Protein AF-A0A8C6SRI9-F1 (afdb_monomer_lite)

Radius of gyration: 49.8 Å; chains: 1; bounding box: 85×55×132 Å

Foldseek 3Di:
DDPVVVVVVVVVVVVVVVVVVVVVVVVVVVVVVVVVVVVVVVVVVVVVVVVVVVVVVVVVCVVPPDQDPVNVVVVVVVVVVVVCVVCVPPDDDDDDDPCCCPPHVPVSVVVVCVVVVVPDCPPPVVVVVVVVVVVVVPD

pLDDT: mean 84.71, std 16.02, range [43.56, 98.19]

Structure (mmCIF, N/CA/C/O backbone):
data_AF-A0A8C6SRI9-F1
#
_entry.id   AF-A0A8C6SRI9-F1
#
loop_
_atom_site.group_PDB
_atom_site.id
_atom_site.type_symbol
_atom_site.label_atom_id
_atom_site.label_alt_id
_atom_site.label_comp_id
_atom_site.label_asym_id
_atom_site.label_entity_id
_atom_site.label_seq_id
_atom_site.pdbx_PDB_ins_code
_atom_site.Cartn_x
_atom_site.Cartn_y
_atom_site.Cartn_z
_atom_site.occupancy
_atom_site.B_iso_or_equiv
_atom_site.auth_seq_id
_atom_site.auth_comp_id
_atom_site.auth_asym_id
_atom_site.auth_atom_id
_atom_site.pdbx_PDB_model_num
ATOM 1 N N . MET A 1 1 ? -47.699 -6.746 73.232 1.00 55.50 1 MET A N 1
ATOM 2 C CA . MET A 1 1 ? -46.860 -6.852 72.017 1.00 55.50 1 MET A CA 1
ATOM 3 C C . MET A 1 1 ? -47.772 -7.423 70.966 1.00 55.50 1 MET A C 1
ATOM 5 O O . MET A 1 1 ? -48.197 -8.566 71.081 1.00 55.50 1 MET A O 1
ATOM 9 N N . ASP A 1 2 ? -48.198 -6.561 70.058 1.00 73.12 2 ASP A N 1
ATOM 10 C CA . ASP A 1 2 ? -49.515 -6.674 69.447 1.00 73.12 2 ASP A CA 1
ATOM 11 C C . ASP A 1 2 ? -49.384 -7.253 68.035 1.00 73.12 2 ASP A C 1
ATOM 13 O O . ASP A 1 2 ? -48.333 -7.156 67.398 1.00 73.12 2 ASP A O 1
ATOM 17 N N . ASN A 1 3 ? -50.453 -7.861 67.520 1.00 81.88 3 ASN A N 1
ATOM 18 C CA . ASN A 1 3 ? -50.501 -8.507 66.198 1.00 81.88 3 ASN A CA 1
ATOM 19 C C . ASN A 1 3 ? -49.955 -7.599 65.063 1.00 81.88 3 ASN A C 1
ATOM 21 O O . ASN A 1 3 ? -49.319 -8.055 64.116 1.00 81.88 3 ASN A O 1
ATOM 25 N N . ILE A 1 4 ? -50.109 -6.282 65.224 1.00 88.19 4 ILE A N 1
ATOM 26 C CA . ILE A 1 4 ? -49.625 -5.244 64.305 1.00 88.19 4 ILE A CA 1
ATOM 27 C C . ILE A 1 4 ? -48.090 -5.247 64.183 1.00 88.19 4 ILE A C 1
ATOM 29 O O . ILE A 1 4 ? -47.563 -5.188 63.075 1.00 88.19 4 ILE A O 1
ATOM 33 N N . THR A 1 5 ? -47.360 -5.365 65.297 1.00 90.00 5 THR A N 1
ATOM 34 C CA . THR A 1 5 ? -45.886 -5.423 65.294 1.00 90.00 5 THR A CA 1
ATOM 35 C C . THR A 1 5 ? -45.349 -6.671 64.587 1.00 90.00 5 THR A C 1
ATOM 37 O O . THR A 1 5 ? -44.374 -6.573 63.846 1.00 90.00 5 THR A O 1
ATOM 40 N N . ASN A 1 6 ? -46.019 -7.819 64.734 1.00 90.44 6 ASN A N 1
ATOM 41 C CA . ASN A 1 6 ? -45.641 -9.055 64.038 1.00 90.44 6 ASN A CA 1
ATOM 42 C C . ASN A 1 6 ? -45.900 -8.968 62.531 1.00 90.44 6 ASN A C 1
ATOM 44 O O . ASN A 1 6 ? -45.071 -9.412 61.739 1.00 90.44 6 ASN A O 1
ATOM 48 N N . LYS A 1 7 ? -47.016 -8.348 62.128 1.00 92.75 7 LYS A N 1
ATOM 49 C CA . LYS A 1 7 ? -47.320 -8.096 60.716 1.00 92.75 7 LYS A CA 1
ATOM 50 C C . LYS A 1 7 ? -46.264 -7.198 60.060 1.00 92.75 7 LYS A C 1
ATOM 52 O O . LYS A 1 7 ? -45.744 -7.550 59.009 1.00 92.75 7 LYS A O 1
ATOM 57 N N . ASN A 1 8 ? -45.885 -6.099 60.713 1.00 93.88 8 ASN A N 1
ATOM 58 C CA . ASN A 1 8 ? -44.857 -5.191 60.192 1.00 93.88 8 ASN A CA 1
ATOM 59 C C . ASN A 1 8 ? -43.486 -5.879 60.046 1.00 93.88 8 ASN A C 1
ATOM 61 O O . ASN A 1 8 ? -42.786 -5.654 59.061 1.00 93.88 8 ASN A O 1
ATOM 65 N N . LEU A 1 9 ? -43.115 -6.741 61.002 1.00 94.44 9 LEU A N 1
ATOM 66 C CA . LEU A 1 9 ? -41.897 -7.557 60.919 1.00 94.44 9 LEU A CA 1
ATOM 67 C C . LEU A 1 9 ? -41.935 -8.526 59.733 1.00 94.44 9 LEU A C 1
ATOM 69 O O . LEU A 1 9 ? -40.948 -8.650 59.013 1.00 94.44 9 LEU A O 1
ATOM 73 N N . PHE A 1 10 ? -43.071 -9.185 59.501 1.00 94.81 10 PHE A N 1
ATOM 74 C CA . PHE A 1 10 ? -43.238 -10.082 58.360 1.00 94.81 10 PHE A CA 1
ATOM 75 C C . PHE A 1 10 ? -43.129 -9.341 57.019 1.00 94.81 10 PHE A C 1
ATOM 77 O O . PHE A 1 10 ? -42.414 -9.793 56.126 1.00 94.81 10 PHE A O 1
ATOM 84 N N . ASP A 1 11 ? -43.765 -8.173 56.900 1.00 95.50 11 ASP A N 1
ATOM 85 C CA . ASP A 1 11 ? -43.707 -7.347 55.690 1.00 95.50 11 ASP A CA 1
ATOM 86 C C . ASP A 1 11 ? -42.274 -6.862 55.401 1.00 95.50 11 ASP A C 1
ATOM 88 O O . ASP A 1 11 ? -41.841 -6.835 54.247 1.00 95.50 11 ASP A O 1
ATOM 92 N N . MET A 1 12 ? -41.502 -6.524 56.443 1.00 95.00 12 MET A N 1
ATOM 93 C CA . MET A 1 12 ? -40.077 -6.202 56.304 1.00 95.00 12 MET A CA 1
ATOM 94 C C . MET A 1 12 ? -39.252 -7.401 55.833 1.00 95.00 12 MET A C 1
ATOM 96 O O . MET A 1 12 ? -38.429 -7.246 54.934 1.00 95.00 12 MET A O 1
ATOM 100 N N . LEU A 1 13 ? -39.475 -8.591 56.399 1.00 95.69 13 LEU A N 1
ATOM 101 C CA . LEU A 1 13 ? -38.765 -9.808 55.992 1.00 95.69 13 LEU A CA 1
ATOM 102 C C . LEU A 1 13 ? -39.066 -10.185 54.536 1.00 95.69 13 LEU A C 1
ATOM 104 O O . LEU A 1 13 ? -38.158 -10.579 53.807 1.00 95.69 13 LEU A O 1
ATOM 108 N N . GLN A 1 14 ? -40.314 -10.015 54.095 1.00 95.81 14 GLN A N 1
ATOM 109 C CA . GLN A 1 14 ? -40.697 -10.207 52.695 1.00 95.81 14 GLN A CA 1
ATOM 110 C C . GLN A 1 14 ? -39.969 -9.231 51.768 1.00 95.81 14 GLN A C 1
ATOM 112 O O . GLN A 1 14 ? -39.359 -9.663 50.793 1.00 95.81 14 GLN A O 1
ATOM 117 N N . LYS A 1 15 ? -39.952 -7.932 52.100 1.00 96.25 15 LYS A N 1
ATOM 118 C CA . LYS A 1 15 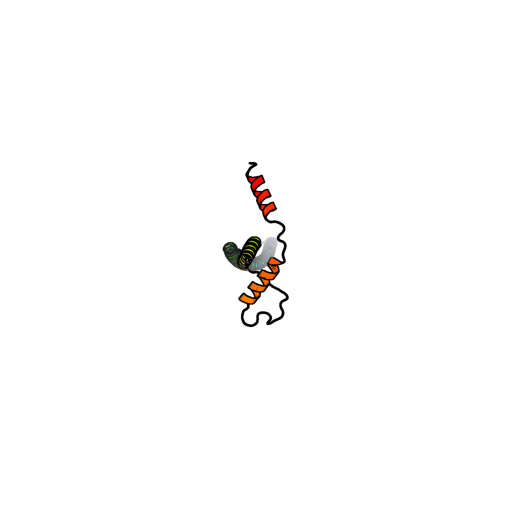? -39.198 -6.934 51.322 1.00 96.25 15 LYS A CA 1
ATOM 119 C C . LYS A 1 15 ? -37.707 -7.255 51.264 1.00 96.25 15 LYS A C 1
ATOM 121 O O . LYS A 1 15 ? -37.143 -7.265 50.179 1.00 96.25 15 LYS A O 1
ATOM 126 N N . MET A 1 16 ? -37.097 -7.618 52.394 1.00 96.38 16 MET A N 1
ATOM 127 C CA . MET A 1 16 ? -35.689 -8.028 52.433 1.00 96.38 16 MET A CA 1
ATOM 128 C C . MET A 1 16 ? -35.411 -9.247 51.550 1.00 96.38 16 MET A C 1
ATOM 130 O O . MET A 1 16 ? -34.355 -9.316 50.929 1.00 96.38 16 MET A O 1
ATOM 134 N N . SER A 1 17 ? -36.338 -10.207 51.480 1.00 96.38 17 SER A N 1
ATOM 135 C CA . SER A 1 17 ? -36.200 -11.357 50.584 1.00 96.38 17 SER A CA 1
ATOM 136 C C . SER A 1 17 ? -36.189 -10.932 49.115 1.00 96.38 17 SER A C 1
ATOM 138 O O . SER A 1 17 ? -35.371 -11.438 48.352 1.00 96.38 17 SER A O 1
ATOM 140 N N . VAL A 1 18 ? -37.066 -10.001 48.730 1.00 96.12 18 VAL A N 1
ATOM 141 C CA . VAL A 1 18 ? -37.132 -9.464 47.361 1.00 96.12 18 VAL A CA 1
ATOM 142 C C . VAL A 1 18 ? -35.865 -8.673 47.028 1.00 96.12 18 VAL A C 1
ATOM 144 O O . VAL A 1 18 ? -35.218 -8.969 46.027 1.00 96.12 18 VAL A O 1
ATOM 147 N N . ASP A 1 19 ? -35.441 -7.762 47.908 1.00 96.38 19 ASP A N 1
ATOM 148 C CA . ASP A 1 19 ? -34.217 -6.969 47.727 1.00 96.38 19 ASP A CA 1
ATOM 149 C C . ASP A 1 19 ? -32.970 -7.869 47.600 1.00 96.38 19 ASP A C 1
ATOM 151 O O . ASP A 1 19 ? -32.047 -7.583 46.834 1.00 96.38 19 ASP A O 1
ATOM 155 N N . MET A 1 20 ? -32.937 -8.995 48.325 1.00 96.81 20 MET A N 1
ATOM 156 C CA . MET A 1 20 ? -31.868 -9.994 48.225 1.00 96.81 20 MET A CA 1
ATOM 157 C C . MET A 1 20 ? -31.855 -10.689 46.854 1.00 96.81 20 MET A C 1
ATOM 159 O O . MET A 1 20 ? -30.782 -11.004 46.334 1.00 96.81 20 MET A O 1
ATOM 163 N N . GLU A 1 21 ? -33.022 -10.941 46.259 1.00 96.19 21 GLU A N 1
ATOM 164 C CA . GLU A 1 21 ? -33.148 -11.482 44.901 1.00 96.19 21 GLU A CA 1
ATOM 165 C C . GLU A 1 21 ? -32.665 -10.458 43.859 1.00 96.19 21 GLU A C 1
ATOM 167 O O . GLU A 1 21 ? -31.863 -10.792 42.980 1.00 96.19 21 GLU A O 1
ATOM 172 N N . ASP A 1 22 ? -33.062 -9.193 44.009 1.00 96.62 22 ASP A N 1
ATOM 173 C CA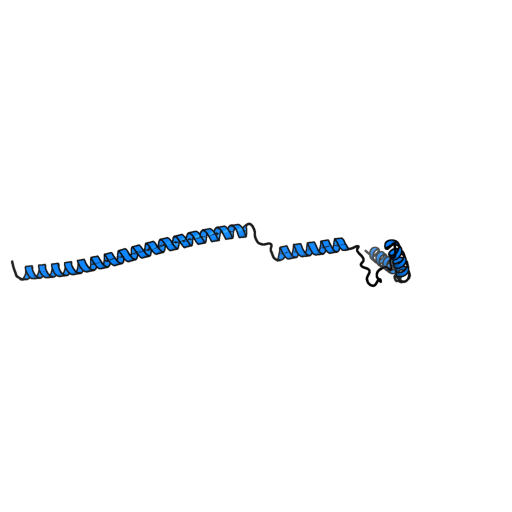 . ASP A 1 22 ? -32.647 -8.091 43.137 1.00 96.62 22 ASP A CA 1
ATOM 174 C C . ASP A 1 22 ? -31.131 -7.859 43.207 1.00 96.62 22 ASP A C 1
ATOM 176 O O . ASP A 1 22 ? -30.462 -7.752 42.179 1.00 96.62 22 ASP A O 1
ATOM 180 N N . LEU A 1 23 ? -30.532 -7.912 44.399 1.00 96.81 23 LEU A N 1
ATOM 181 C CA . LEU A 1 23 ? -29.076 -7.837 44.557 1.00 96.81 23 LEU A CA 1
ATOM 182 C C . LEU A 1 23 ? -28.342 -8.973 43.832 1.00 96.81 23 LEU A C 1
ATOM 184 O O . LEU A 1 23 ? -27.282 -8.743 43.238 1.00 96.81 23 LEU A O 1
ATOM 188 N N . LYS A 1 24 ? -28.887 -10.199 43.829 1.00 96.56 24 LYS A N 1
ATOM 189 C CA . LYS A 1 24 ? -28.299 -11.312 43.061 1.00 96.56 24 LYS A CA 1
ATOM 190 C C . LYS A 1 24 ? -28.371 -11.051 41.560 1.00 96.56 24 LYS A C 1
ATOM 192 O O . LYS A 1 24 ? -27.400 -11.336 40.852 1.00 96.56 24 LYS A O 1
ATOM 197 N N . THR A 1 25 ? -29.498 -10.538 41.063 1.00 97.12 25 THR A N 1
ATOM 198 C CA . THR A 1 25 ? -29.645 -10.243 39.630 1.00 97.12 25 THR A CA 1
ATOM 199 C C . THR A 1 25 ? -28.705 -9.121 39.205 1.00 97.12 25 THR A C 1
ATOM 201 O O . THR A 1 25 ? -27.977 -9.299 38.227 1.00 97.12 25 THR A O 1
ATOM 204 N N . ILE A 1 26 ? -28.602 -8.045 39.991 1.00 97.31 26 ILE A N 1
ATOM 205 C CA . ILE A 1 26 ? -27.640 -6.958 39.772 1.00 97.31 26 ILE A CA 1
ATOM 206 C C . ILE A 1 26 ? -26.217 -7.513 39.713 1.00 97.31 26 ILE A C 1
ATOM 208 O O . ILE A 1 26 ? -25.509 -7.265 38.737 1.00 97.31 26 ILE A O 1
ATOM 212 N N . LYS A 1 27 ? -25.814 -8.341 40.685 1.00 97.31 27 LYS A N 1
ATOM 213 C CA . LYS A 1 27 ? -24.483 -8.962 40.695 1.00 97.31 27 LYS A CA 1
ATOM 214 C C . LYS A 1 27 ? -24.211 -9.757 39.416 1.00 97.31 27 LYS A C 1
ATOM 216 O O . LYS A 1 27 ? -23.145 -9.612 38.829 1.00 97.31 27 LYS A O 1
ATOM 221 N N . LYS A 1 28 ? -25.184 -10.542 38.943 1.00 97.12 28 LYS A N 1
ATOM 222 C CA . LYS A 1 28 ? -25.070 -11.301 37.687 1.00 97.12 28 LYS A CA 1
ATOM 223 C C . LYS A 1 28 ? -24.960 -10.392 36.458 1.00 97.12 28 LYS A C 1
ATOM 225 O O . LYS A 1 28 ? -24.216 -10.692 35.525 1.00 97.12 28 LYS A O 1
ATOM 230 N N . THR A 1 29 ? -25.709 -9.290 36.424 1.00 97.31 29 THR A N 1
ATOM 231 C CA . THR A 1 29 ? -25.595 -8.321 35.324 1.00 97.31 29 THR A CA 1
ATOM 232 C C . THR A 1 29 ? -24.244 -7.617 35.340 1.00 97.31 29 THR A C 1
ATOM 234 O O . THR A 1 29 ? -23.649 -7.444 34.282 1.00 97.31 29 THR A O 1
ATOM 237 N N . MET A 1 30 ? -23.720 -7.296 36.525 1.00 97.69 30 MET A N 1
ATOM 238 C CA . MET A 1 30 ? -22.420 -6.657 36.693 1.00 97.69 30 MET A CA 1
ATOM 239 C C . MET A 1 30 ? -21.285 -7.560 36.210 1.00 97.69 30 MET A C 1
ATOM 241 O O . MET A 1 30 ? -20.482 -7.115 35.397 1.00 97.69 30 MET A O 1
ATOM 245 N N . THR A 1 31 ? -21.287 -8.846 36.577 1.00 97.44 31 THR A N 1
ATOM 246 C CA . THR A 1 31 ? -20.294 -9.804 36.060 1.00 97.44 31 THR A CA 1
ATOM 247 C C . THR A 1 31 ? -20.373 -9.940 34.538 1.00 97.44 31 THR A C 1
ATOM 249 O O . THR A 1 31 ? -19.351 -9.968 33.863 1.00 97.44 31 THR A O 1
ATOM 252 N N . SER A 1 32 ? -21.581 -9.943 33.960 1.00 97.69 32 SER A N 1
ATOM 253 C CA . SER A 1 32 ? -21.739 -9.980 32.497 1.00 97.69 32 SER A CA 1
ATOM 254 C C . SER A 1 32 ? -21.214 -8.711 31.811 1.00 97.69 32 SER A C 1
ATOM 256 O O . SER A 1 32 ? -20.703 -8.774 30.691 1.00 97.69 32 SER A O 1
ATOM 258 N N . VAL A 1 33 ? -21.341 -7.547 32.452 1.00 97.94 33 VAL A N 1
ATOM 259 C CA . VAL A 1 33 ? -20.779 -6.286 31.948 1.00 97.94 33 VAL A CA 1
ATOM 260 C C . VAL A 1 33 ? -19.253 -6.302 32.029 1.00 97.94 33 VAL A C 1
ATOM 262 O O . VAL A 1 33 ? -18.608 -5.907 31.062 1.00 97.94 33 VAL A O 1
ATOM 265 N N . GLU A 1 34 ? -18.678 -6.802 33.122 1.00 97.75 34 GLU A N 1
ATOM 266 C CA . GLU A 1 34 ? -17.226 -6.961 33.286 1.00 97.75 34 GLU A CA 1
ATOM 267 C C . GLU A 1 34 ? -16.629 -7.879 32.209 1.00 97.75 34 GLU A C 1
ATOM 269 O O . GLU A 1 34 ? -15.636 -7.522 31.574 1.00 97.75 34 GLU A O 1
ATOM 274 N N . GLU A 1 35 ? -17.277 -9.010 31.920 1.00 97.69 35 GLU A N 1
ATOM 275 C CA . GLU A 1 35 ? -16.877 -9.921 30.839 1.00 97.69 35 GLU A CA 1
ATOM 276 C C . GLU A 1 35 ? -16.904 -9.232 29.467 1.00 97.69 35 GLU A C 1
ATOM 278 O O . GLU A 1 35 ? -15.956 -9.335 28.684 1.00 97.69 35 GLU A O 1
ATOM 283 N N . LYS A 1 36 ? -17.974 -8.482 29.172 1.00 97.69 36 LYS A N 1
ATOM 284 C CA . LYS A 1 36 ? -18.089 -7.727 27.914 1.00 97.69 36 LYS A CA 1
ATOM 285 C C . LYS A 1 36 ? -17.034 -6.630 27.807 1.00 97.69 36 LYS A C 1
ATOM 287 O O . LYS A 1 36 ? -16.483 -6.440 26.726 1.00 97.69 36 LYS A O 1
ATOM 292 N N . LEU A 1 37 ? -16.748 -5.923 28.900 1.00 98.06 37 LEU A N 1
ATOM 293 C CA . LEU A 1 37 ? -15.698 -4.906 28.952 1.00 98.06 37 LEU A CA 1
ATOM 294 C C . LEU A 1 37 ? -14.322 -5.523 28.709 1.00 98.06 37 LEU A C 1
ATOM 296 O O . LEU A 1 37 ? -13.578 -5.007 27.882 1.00 98.06 37 LEU A O 1
ATOM 300 N N . SER A 1 38 ? -14.014 -6.657 29.341 1.00 97.62 38 SER A N 1
ATOM 301 C CA . SER A 1 38 ? -12.772 -7.393 29.083 1.00 97.62 38 SER A CA 1
ATOM 302 C C . SER A 1 38 ? -12.653 -7.805 27.610 1.00 97.62 38 SER A C 1
ATOM 304 O O . SER A 1 38 ? -11.614 -7.589 26.986 1.00 97.62 38 SER A O 1
ATOM 306 N N . GLY A 1 39 ? -13.742 -8.297 27.011 1.00 98.12 39 GLY A N 1
ATOM 307 C CA . GLY A 1 39 ? -13.777 -8.614 25.583 1.00 98.12 39 GLY A CA 1
ATOM 308 C C . GLY A 1 39 ? -13.556 -7.395 24.679 1.00 98.12 39 GLY A C 1
ATOM 309 O O . GLY A 1 39 ? -12.892 -7.505 23.649 1.00 98.12 39 GLY A O 1
ATOM 310 N N . LEU A 1 40 ? -14.084 -6.224 25.050 1.00 98.12 40 LEU A N 1
ATOM 311 C CA . LEU A 1 40 ? -13.850 -4.978 24.315 1.00 98.12 40 LEU A CA 1
ATOM 312 C C . LEU A 1 40 ? -12.402 -4.504 24.430 1.00 98.12 40 LEU A C 1
ATOM 314 O O . LEU A 1 40 ? -11.840 -4.102 23.417 1.00 98.12 40 LEU A O 1
ATOM 318 N N . VAL A 1 41 ? -11.797 -4.589 25.618 1.00 98.06 41 VAL A N 1
ATOM 319 C CA . VAL A 1 41 ? -10.384 -4.240 25.828 1.00 98.06 41 VAL A CA 1
ATOM 320 C C . VAL A 1 41 ? -9.492 -5.078 24.916 1.00 98.06 41 VAL A C 1
ATOM 322 O O . VAL A 1 41 ? -8.718 -4.508 24.157 1.00 98.06 41 VAL A O 1
ATOM 325 N N . ASN A 1 42 ? -9.680 -6.401 24.885 1.00 98.00 42 ASN A N 1
ATOM 326 C CA . ASN A 1 42 ? -8.888 -7.281 24.018 1.00 98.00 42 ASN A CA 1
ATOM 327 C C . ASN A 1 42 ? -9.024 -6.906 22.534 1.00 98.00 42 ASN A C 1
ATOM 329 O O . ASN A 1 42 ? -8.032 -6.799 21.819 1.00 98.00 42 ASN A O 1
ATOM 333 N N . ARG A 1 43 ? -10.255 -6.646 22.074 1.00 97.81 43 ARG A N 1
ATOM 334 C CA . ARG A 1 43 ? -10.507 -6.232 20.686 1.00 97.81 43 ARG A CA 1
ATOM 335 C C . ARG A 1 43 ? -9.879 -4.883 20.349 1.00 97.81 43 ARG A C 1
ATOM 337 O O . ARG A 1 43 ? -9.466 -4.688 19.211 1.00 97.81 43 ARG A O 1
ATOM 344 N N . ILE A 1 44 ? -9.851 -3.947 21.296 1.00 98.19 44 ILE A N 1
ATOM 345 C CA . ILE A 1 44 ? -9.191 -2.650 21.113 1.00 98.19 44 ILE A CA 1
ATOM 346 C C . ILE A 1 44 ? -7.684 -2.861 20.977 1.00 98.19 44 ILE A C 1
ATOM 348 O O . ILE A 1 44 ? -7.113 -2.363 20.014 1.00 98.19 44 ILE A O 1
ATOM 352 N N . THR A 1 45 ? -7.073 -3.671 21.842 1.00 97.88 45 THR A N 1
ATOM 353 C CA . THR A 1 45 ? -5.641 -3.991 21.762 1.00 97.88 45 THR A CA 1
ATOM 354 C C . THR A 1 45 ? -5.268 -4.627 20.420 1.00 97.88 45 THR A C 1
ATOM 356 O O . THR A 1 45 ? -4.322 -4.188 19.774 1.00 97.88 45 THR A O 1
ATOM 359 N N . GLU A 1 46 ? -6.055 -5.586 19.922 1.00 98.06 46 GLU A N 1
ATOM 360 C CA . GLU A 1 46 ? -5.833 -6.179 18.591 1.00 98.06 46 GLU A CA 1
ATOM 361 C C . GLU A 1 46 ? -5.927 -5.144 17.456 1.00 98.06 46 GLU A C 1
ATOM 363 O O . GLU A 1 46 ? -5.198 -5.212 16.462 1.00 98.06 46 GLU A O 1
ATOM 368 N N . VAL A 1 47 ? -6.858 -4.190 17.563 1.00 98.00 47 VAL A N 1
ATOM 369 C CA . VAL A 1 47 ? -6.996 -3.110 16.579 1.00 98.00 47 VAL A CA 1
ATOM 370 C C . VAL A 1 47 ? -5.804 -2.163 16.652 1.00 98.00 47 VAL A C 1
ATOM 372 O O . VAL A 1 47 ? -5.282 -1.801 15.602 1.00 98.00 47 VAL A O 1
ATOM 375 N N . GLU A 1 48 ? -5.351 -1.794 17.847 1.00 98.00 48 GLU A N 1
ATOM 376 C CA . GLU A 1 48 ? -4.176 -0.941 18.053 1.00 98.00 48 GLU A CA 1
ATOM 377 C C . GLU A 1 48 ? -2.912 -1.573 17.460 1.00 98.00 48 GLU A C 1
ATOM 379 O O . GLU A 1 48 ? -2.196 -0.914 16.706 1.00 98.00 48 GLU A O 1
ATOM 384 N N . GLU A 1 49 ? -2.683 -2.868 17.691 1.00 97.88 49 GLU A N 1
ATOM 385 C CA . GLU A 1 49 ? -1.561 -3.605 17.094 1.00 97.88 49 GLU A CA 1
ATOM 386 C C . GLU A 1 49 ? -1.632 -3.620 15.562 1.00 97.88 49 GLU A C 1
ATOM 388 O O . GLU A 1 49 ? -0.639 -3.371 14.871 1.00 97.88 49 GLU A O 1
ATOM 393 N N . ARG A 1 50 ? -2.823 -3.862 14.999 1.00 97.25 50 ARG A N 1
ATOM 394 C CA . ARG A 1 50 ? -3.029 -3.827 13.543 1.00 97.25 50 ARG A CA 1
ATOM 395 C C . ARG A 1 50 ? -2.805 -2.436 12.962 1.00 97.25 50 ARG A C 1
ATOM 397 O O . ARG A 1 50 ? -2.242 -2.331 11.874 1.00 97.25 50 ARG A O 1
ATOM 404 N N . VAL A 1 51 ? -3.261 -1.389 13.647 1.00 98.00 51 VAL A N 1
ATOM 405 C CA . VAL A 1 51 ? -3.063 0.004 13.227 1.00 98.00 51 VAL A CA 1
ATOM 406 C C . VAL A 1 51 ? -1.579 0.346 13.252 1.00 98.00 51 VAL A C 1
ATOM 408 O O . VAL A 1 51 ? -1.078 0.822 12.239 1.00 98.00 51 VAL A O 1
ATOM 411 N N . SER A 1 52 ? -0.860 -0.001 14.321 1.00 97.62 52 SER A N 1
ATOM 412 C CA . SER A 1 52 ? 0.592 0.191 14.409 1.00 97.62 52 SER A CA 1
ATOM 413 C C . SER A 1 52 ? 1.329 -0.511 13.262 1.00 97.62 52 SER A C 1
ATOM 415 O O . SER A 1 52 ? 2.157 0.101 12.589 1.00 97.62 52 SER A O 1
ATOM 417 N N . GLY A 1 53 ? 0.959 -1.756 12.941 1.00 97.44 53 GLY A N 1
ATOM 418 C CA . GLY A 1 53 ? 1.526 -2.462 11.789 1.00 97.44 53 GLY A CA 1
ATOM 419 C C . GLY A 1 53 ? 1.235 -1.771 10.449 1.00 97.44 53 GLY A C 1
ATOM 420 O O . GLY A 1 53 ? 2.112 -1.686 9.587 1.00 97.44 53 GLY A O 1
ATOM 421 N N . ILE A 1 54 ? 0.022 -1.241 10.260 1.00 96.81 54 ILE A N 1
ATOM 422 C CA . ILE A 1 54 ? -0.333 -0.472 9.057 1.00 96.81 54 ILE A CA 1
ATOM 42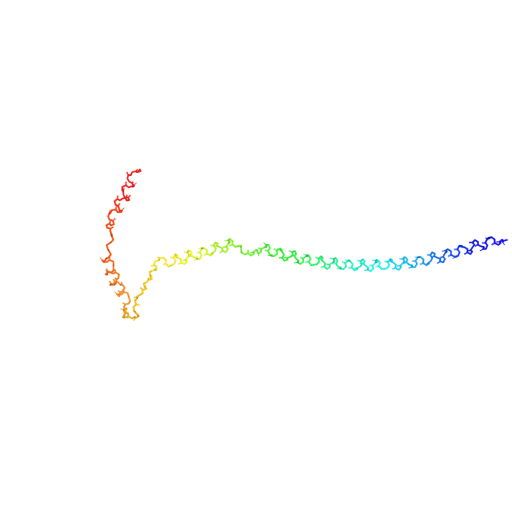3 C C . ILE A 1 54 ? 0.488 0.817 8.981 1.00 96.81 54 ILE A C 1
ATOM 425 O O . ILE A 1 54 ? 1.023 1.129 7.916 1.00 96.81 54 ILE A O 1
ATOM 429 N N . GLU A 1 55 ? 0.630 1.543 10.086 1.00 96.75 55 GLU A N 1
ATOM 430 C CA . GLU A 1 55 ? 1.419 2.774 10.160 1.00 96.75 55 GLU A CA 1
ATOM 431 C C . GLU A 1 55 ? 2.889 2.527 9.801 1.00 96.75 55 GLU A C 1
ATOM 433 O O . GLU A 1 55 ? 3.439 3.254 8.969 1.00 96.75 55 GLU A O 1
ATOM 438 N N . ASP A 1 56 ? 3.489 1.445 10.303 1.00 95.81 56 ASP A N 1
ATOM 439 C CA . ASP A 1 56 ? 4.850 1.033 9.949 1.00 95.81 56 ASP A CA 1
ATOM 440 C C . ASP A 1 56 ? 4.992 0.711 8.455 1.00 95.81 56 ASP A C 1
ATOM 442 O O . ASP A 1 56 ? 5.964 1.108 7.802 1.00 95.81 56 ASP A O 1
ATOM 446 N N . THR A 1 57 ? 4.027 -0.014 7.876 1.00 93.31 57 THR A N 1
ATOM 447 C CA . THR A 1 57 ? 4.053 -0.314 6.434 1.00 93.31 57 THR A CA 1
ATOM 448 C C . THR A 1 57 ? 3.884 0.941 5.585 1.00 93.31 57 THR A C 1
ATOM 450 O O . THR A 1 57 ? 4.569 1.090 4.571 1.00 93.31 57 THR A O 1
ATOM 453 N N . LEU A 1 58 ? 3.030 1.873 6.012 1.00 92.94 58 LEU A N 1
ATOM 454 C CA . LEU A 1 58 ? 2.815 3.145 5.336 1.00 92.94 58 LEU A CA 1
ATOM 455 C C . LEU A 1 58 ? 4.062 4.033 5.415 1.00 92.94 58 LEU A C 1
ATOM 457 O O . LEU A 1 58 ? 4.407 4.676 4.425 1.00 92.94 58 LEU A O 1
ATOM 461 N N . ALA A 1 59 ? 4.756 4.054 6.556 1.00 92.81 59 ALA A N 1
ATOM 462 C CA . ALA A 1 59 ? 6.021 4.768 6.711 1.00 92.81 59 ALA A CA 1
ATOM 463 C C . ALA A 1 59 ? 7.078 4.241 5.726 1.00 92.81 59 ALA A C 1
ATOM 465 O O . ALA A 1 59 ? 7.667 5.025 4.983 1.00 92.81 59 ALA A O 1
ATOM 466 N N . LYS A 1 60 ? 7.226 2.912 5.625 1.00 90.69 60 LYS A N 1
ATOM 467 C CA . LYS A 1 60 ? 8.135 2.267 4.659 1.00 90.69 60 LYS A CA 1
ATOM 468 C C . LYS A 1 60 ? 7.766 2.574 3.204 1.00 90.69 60 LYS A C 1
ATOM 470 O O . LYS A 1 60 ? 8.645 2.831 2.387 1.00 90.69 60 LYS A O 1
ATOM 475 N N . GLN A 1 61 ? 6.475 2.576 2.868 1.00 89.19 61 GLN A N 1
ATOM 476 C CA . GLN A 1 61 ? 6.006 2.933 1.522 1.00 89.19 61 GLN A CA 1
ATOM 477 C C . GLN A 1 61 ? 6.223 4.413 1.187 1.00 89.19 61 GLN A C 1
ATOM 479 O O . GLN A 1 61 ? 6.468 4.742 0.030 1.00 89.19 61 GLN A O 1
ATOM 484 N N . LYS A 1 62 ? 6.132 5.311 2.174 1.00 86.06 62 LYS A N 1
ATOM 485 C CA . LYS A 1 62 ? 6.433 6.737 1.987 1.00 86.06 62 LYS A CA 1
ATOM 486 C C . LYS A 1 62 ? 7.925 7.002 1.807 1.00 86.06 62 LYS A C 1
ATOM 488 O O . LYS A 1 62 ? 8.270 7.911 1.063 1.00 86.06 62 LYS A O 1
ATOM 493 N N . GLU A 1 63 ? 8.786 6.244 2.484 1.00 85.94 63 GLU A N 1
ATOM 494 C CA . GLU A 1 63 ? 10.242 6.343 2.329 1.00 85.94 63 GLU A CA 1
ATOM 495 C C . GLU A 1 63 ? 10.704 5.835 0.957 1.00 85.94 63 GLU A C 1
ATOM 497 O O . GLU A 1 63 ? 11.561 6.449 0.327 1.00 85.94 63 GLU A O 1
ATOM 502 N N . ASN A 1 64 ? 10.098 4.749 0.470 1.00 80.62 64 ASN A N 1
ATOM 503 C CA . ASN A 1 64 ? 10.380 4.188 -0.848 1.00 80.62 64 ASN A CA 1
ATOM 504 C C . ASN A 1 64 ? 9.115 4.183 -1.721 1.00 80.62 64 ASN A C 1
ATOM 506 O O . ASN A 1 64 ? 8.510 3.122 -1.932 1.00 80.62 64 ASN A O 1
ATOM 510 N N . PRO A 1 65 ? 8.677 5.360 -2.203 1.00 78.75 65 PRO A N 1
ATOM 511 C CA . PRO A 1 65 ? 7.518 5.434 -3.070 1.00 78.75 65 PRO A CA 1
ATOM 512 C C . PRO A 1 65 ? 7.810 4.673 -4.363 1.00 78.75 65 PRO A C 1
ATOM 514 O O . PRO A 1 65 ? 8.912 4.724 -4.911 1.00 78.75 65 PRO A O 1
ATOM 517 N N . ALA A 1 66 ? 6.807 3.959 -4.872 1.00 78.19 66 ALA A N 1
ATOM 518 C CA . ALA A 1 66 ? 6.914 3.361 -6.194 1.00 78.19 66 ALA A CA 1
ATOM 519 C C . ALA A 1 66 ? 7.234 4.460 -7.218 1.00 78.19 66 ALA A C 1
ATOM 521 O O . ALA A 1 66 ? 6.607 5.520 -7.192 1.00 78.19 66 ALA A O 1
ATOM 522 N N . VAL A 1 67 ? 8.187 4.182 -8.114 1.00 78.25 67 VAL A N 1
ATOM 523 C CA . VAL A 1 67 ? 8.584 5.097 -9.194 1.00 78.25 67 VAL A CA 1
ATOM 524 C C . VAL A 1 67 ? 7.329 5.617 -9.889 1.00 78.25 67 VAL A C 1
ATOM 526 O O . VAL A 1 67 ? 6.496 4.825 -10.353 1.00 78.25 67 VAL A O 1
ATOM 529 N N . SER A 1 68 ? 7.175 6.942 -9.932 1.00 82.38 68 SER A N 1
ATOM 530 C CA . SER A 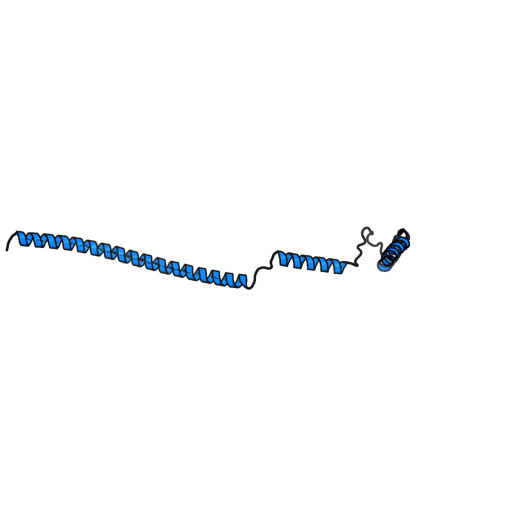1 68 ? 5.951 7.548 -10.452 1.00 82.38 68 SER A CA 1
ATOM 531 C C . SER A 1 68 ? 5.783 7.230 -11.935 1.00 82.38 68 SER A C 1
ATOM 533 O O . SER A 1 68 ? 6.756 7.013 -12.663 1.00 82.38 68 SER A O 1
ATOM 535 N N . LYS A 1 69 ? 4.542 7.245 -12.434 1.00 80.88 69 LYS A N 1
ATOM 536 C CA . LYS A 1 69 ? 4.274 7.049 -13.872 1.00 80.88 69 LYS A CA 1
ATOM 537 C C . LYS A 1 69 ? 5.022 8.077 -14.725 1.00 80.88 69 LYS A C 1
ATOM 539 O O . LYS A 1 69 ? 5.451 7.764 -15.832 1.00 80.88 69 LYS A O 1
ATOM 544 N N . GLU A 1 70 ? 5.191 9.289 -14.211 1.00 83.25 70 GLU A N 1
ATOM 545 C CA . GLU A 1 70 ? 5.943 10.374 -14.836 1.00 83.25 70 GLU A CA 1
ATOM 546 C C . GLU A 1 70 ? 7.440 10.056 -14.879 1.00 83.25 70 GLU A C 1
ATOM 548 O O . GLU A 1 70 ? 8.047 10.166 -15.940 1.00 83.25 70 GLU A O 1
ATOM 553 N N . GLU A 1 71 ? 8.025 9.586 -13.776 1.00 88.31 71 GLU A N 1
ATOM 554 C CA . GLU A 1 71 ? 9.434 9.179 -13.727 1.00 88.31 71 GLU A CA 1
ATOM 555 C C . GLU A 1 71 ? 9.704 8.034 -14.706 1.00 88.31 71 GLU A C 1
ATOM 557 O O . GLU A 1 71 ? 10.624 8.129 -15.518 1.00 88.31 71 GLU A O 1
ATOM 562 N N . TRP A 1 72 ? 8.839 7.016 -14.731 1.00 91.56 72 TRP A N 1
ATOM 563 C CA . TRP A 1 72 ? 8.889 5.936 -15.718 1.00 91.56 72 TRP A CA 1
ATOM 564 C C . TRP A 1 72 ? 8.853 6.441 -17.159 1.00 91.56 72 TRP A C 1
ATOM 566 O O . TRP A 1 72 ? 9.632 5.969 -17.988 1.00 91.56 72 TRP A O 1
ATOM 576 N N . ARG A 1 73 ? 7.972 7.403 -17.467 1.00 90.94 73 ARG A N 1
ATOM 577 C CA . ARG A 1 73 ? 7.924 8.042 -18.791 1.00 90.94 73 ARG A CA 1
ATOM 578 C C . ARG A 1 73 ? 9.246 8.731 -19.107 1.00 90.94 73 ARG A C 1
ATOM 580 O O . ARG A 1 73 ? 9.832 8.438 -20.140 1.00 90.94 73 ARG A O 1
ATOM 587 N N . THR A 1 74 ? 9.776 9.543 -18.190 1.00 94.25 74 THR A N 1
ATOM 588 C CA . THR A 1 74 ? 11.055 10.232 -18.426 1.00 94.25 74 THR A CA 1
ATOM 589 C C . THR A 1 74 ? 12.224 9.266 -18.627 1.00 94.25 74 THR A C 1
ATOM 591 O O . THR A 1 74 ? 13.078 9.505 -19.480 1.00 94.25 74 THR A O 1
ATOM 594 N N . LEU A 1 75 ? 12.275 8.163 -17.872 1.00 93.31 75 LEU A N 1
ATOM 595 C CA . LEU A 1 75 ? 13.299 7.130 -18.030 1.00 93.31 75 LEU A CA 1
ATOM 596 C C . LEU A 1 75 ? 13.164 6.433 -19.385 1.00 93.31 75 LEU A C 1
ATOM 598 O O . LEU A 1 75 ? 14.168 6.207 -20.060 1.00 93.31 75 LEU A O 1
ATOM 602 N N . ARG A 1 76 ? 11.932 6.129 -19.800 1.00 94.69 76 ARG A N 1
ATOM 603 C CA . ARG A 1 76 ? 11.649 5.523 -21.102 1.00 94.69 76 ARG A CA 1
ATOM 604 C C . ARG A 1 76 ? 12.060 6.437 -22.254 1.00 94.69 76 ARG A C 1
ATOM 606 O O . ARG A 1 76 ? 12.708 5.963 -23.182 1.00 94.69 76 ARG A O 1
ATOM 613 N N . ASP A 1 77 ? 11.747 7.724 -22.169 1.00 96.25 77 ASP A N 1
ATOM 614 C CA . ASP A 1 77 ? 12.107 8.706 -23.196 1.00 96.25 77 ASP A CA 1
ATOM 615 C C . ASP A 1 77 ? 13.628 8.878 -23.294 1.00 96.25 77 ASP A C 1
ATOM 617 O O . ASP A 1 77 ? 14.186 8.917 -24.390 1.00 96.25 77 ASP A O 1
ATOM 621 N N . LYS A 1 78 ? 14.329 8.900 -22.151 1.00 96.38 78 LYS A N 1
ATOM 622 C CA . LYS A 1 78 ? 15.801 8.905 -22.119 1.00 96.38 78 LYS A CA 1
ATOM 623 C C . LYS A 1 78 ? 16.385 7.662 -22.786 1.00 96.38 78 LYS A C 1
ATOM 625 O O . LYS A 1 78 ? 17.355 7.780 -23.529 1.00 96.38 78 LYS A O 1
ATOM 630 N N . LEU A 1 79 ? 15.802 6.489 -22.539 1.00 95.81 79 LEU A N 1
ATOM 631 C CA . LEU A 1 79 ? 16.262 5.231 -23.125 1.00 95.81 79 LEU A CA 1
ATOM 632 C C . LEU A 1 79 ? 16.052 5.207 -24.644 1.00 95.81 79 LEU A C 1
ATOM 634 O O . LEU A 1 79 ? 16.982 4.863 -25.371 1.00 95.81 79 LEU A O 1
ATOM 638 N N . ALA A 1 80 ? 14.887 5.653 -25.119 1.00 95.00 80 ALA A N 1
ATOM 639 C CA . ALA A 1 80 ? 14.612 5.800 -26.548 1.00 95.00 80 ALA A CA 1
ATOM 640 C C . ALA A 1 80 ? 15.603 6.771 -27.213 1.00 95.00 80 ALA A C 1
ATOM 642 O O . ALA A 1 80 ? 16.236 6.433 -28.209 1.00 95.00 80 ALA A O 1
ATOM 643 N N . LEU A 1 81 ? 15.844 7.934 -26.598 1.00 95.69 81 LEU A N 1
ATOM 644 C CA . LEU A 1 81 ? 16.821 8.902 -27.098 1.00 95.69 81 LEU A CA 1
ATOM 645 C C . LEU A 1 81 ? 18.245 8.325 -27.158 1.00 95.69 81 LEU A C 1
ATOM 647 O O . LEU A 1 81 ? 19.003 8.636 -28.079 1.00 95.69 81 LEU A O 1
ATOM 651 N N . MET A 1 82 ? 18.639 7.518 -26.169 1.00 94.81 82 MET A N 1
ATOM 652 C CA . MET A 1 82 ? 19.942 6.849 -26.164 1.00 94.81 82 MET A CA 1
ATOM 653 C C . MET A 1 82 ? 20.050 5.811 -27.283 1.00 94.81 82 MET A C 1
ATOM 655 O O . MET A 1 82 ? 21.085 5.761 -27.950 1.00 94.81 82 MET A O 1
ATOM 659 N N . GLU A 1 83 ? 18.997 5.031 -27.524 1.00 94.94 83 GLU A N 1
ATOM 660 C CA . GLU A 1 83 ? 18.938 4.074 -28.631 1.00 94.94 83 GLU A CA 1
ATOM 661 C C . GLU A 1 83 ? 19.040 4.789 -29.986 1.00 94.94 83 GLU A C 1
ATOM 663 O O . GLU A 1 83 ? 19.899 4.446 -30.806 1.00 94.94 83 GLU A O 1
ATOM 668 N N . ASP A 1 84 ? 18.262 5.854 -30.178 1.00 94.38 84 ASP A N 1
ATOM 669 C CA . ASP A 1 84 ? 18.280 6.672 -31.392 1.00 94.38 84 ASP A CA 1
ATOM 670 C C . ASP A 1 84 ? 19.644 7.331 -31.609 1.00 94.38 84 ASP A C 1
ATOM 672 O O . ASP A 1 84 ? 20.185 7.332 -32.715 1.00 94.38 84 ASP A O 1
ATOM 676 N N . ARG A 1 85 ? 20.259 7.871 -30.550 1.00 94.00 85 ARG A N 1
ATOM 677 C CA . ARG A 1 85 ? 21.604 8.458 -30.629 1.00 94.00 85 ARG A CA 1
ATOM 678 C C . ARG A 1 85 ? 22.654 7.406 -30.966 1.00 94.00 85 ARG A C 1
ATOM 680 O O . ARG A 1 85 ? 23.560 7.707 -31.740 1.00 94.00 85 ARG A O 1
ATOM 687 N N . SER A 1 86 ? 22.535 6.203 -30.410 1.00 93.88 86 SER A N 1
ATOM 688 C CA . SER A 1 86 ? 23.452 5.099 -30.694 1.00 93.88 86 SER A CA 1
ATOM 689 C C . SER A 1 86 ? 23.328 4.603 -32.133 1.00 93.88 86 SER A C 1
ATOM 691 O O . SER A 1 86 ? 24.329 4.178 -32.702 1.00 93.88 86 SER A O 1
ATOM 693 N N . ARG A 1 87 ? 22.126 4.649 -32.720 1.00 93.00 87 ARG A N 1
ATOM 694 C CA . ARG A 1 87 ? 21.859 4.201 -34.095 1.00 93.00 87 ARG A CA 1
ATOM 695 C C . ARG A 1 87 ? 21.843 5.327 -35.127 1.00 93.00 87 ARG A C 1
ATOM 697 O O . ARG A 1 87 ? 21.633 5.050 -36.300 1.00 93.00 87 ARG A O 1
ATOM 704 N N . ARG A 1 88 ? 22.104 6.576 -34.728 1.00 92.62 88 ARG A N 1
ATOM 705 C CA . ARG A 1 88 ? 21.977 7.769 -35.585 1.00 92.62 88 ARG A CA 1
ATOM 706 C C . ARG A 1 88 ? 22.731 7.671 -36.911 1.00 92.62 88 ARG A C 1
ATOM 708 O O . ARG A 1 88 ? 22.250 8.174 -37.917 1.00 92.62 88 ARG A O 1
ATOM 715 N N . ASN A 1 89 ? 23.902 7.041 -36.900 1.00 89.56 89 ASN A N 1
ATOM 716 C CA . ASN A 1 89 ? 24.749 6.905 -38.085 1.00 89.56 89 ASN A CA 1
ATOM 717 C C . ASN A 1 89 ? 24.601 5.537 -38.765 1.00 89.56 89 ASN A C 1
ATOM 719 O O . ASN A 1 89 ? 25.321 5.246 -39.718 1.00 89.56 89 ASN A O 1
ATOM 723 N N . ASN A 1 90 ? 23.697 4.687 -38.278 1.00 91.00 90 ASN A N 1
ATOM 724 C CA . ASN A 1 90 ? 23.487 3.369 -38.845 1.00 91.00 90 ASN A CA 1
ATOM 725 C C . ASN A 1 90 ? 22.521 3.493 -40.020 1.00 91.00 90 ASN A C 1
ATOM 727 O O . ASN A 1 90 ? 21.372 3.900 -39.859 1.00 91.00 90 ASN A O 1
ATOM 731 N N . LEU A 1 91 ? 22.983 3.094 -41.199 1.00 86.25 91 LEU A N 1
ATOM 732 C CA . LEU A 1 91 ? 22.133 2.917 -42.366 1.00 86.25 91 LEU A CA 1
ATOM 733 C C . LEU A 1 91 ? 21.727 1.450 -42.459 1.00 86.25 91 LEU A C 1
ATOM 735 O O . LEU A 1 91 ? 22.551 0.554 -42.274 1.00 86.25 91 LEU A O 1
ATOM 739 N N . ARG A 1 92 ? 20.449 1.205 -42.746 1.00 86.94 92 ARG A N 1
ATOM 740 C CA . ARG A 1 92 ? 19.933 -0.139 -42.994 1.00 86.94 92 ARG A CA 1
ATOM 741 C C . ARG A 1 92 ? 19.618 -0.276 -44.474 1.00 86.94 92 ARG A C 1
ATOM 743 O O . ARG A 1 92 ? 18.663 0.325 -44.956 1.00 86.94 92 ARG A O 1
ATOM 750 N N . PHE A 1 93 ? 20.401 -1.090 -45.167 1.00 83.62 93 PHE A N 1
ATOM 751 C CA . PHE A 1 93 ? 20.128 -1.464 -46.548 1.00 83.62 93 PHE A CA 1
ATOM 752 C C . PHE A 1 93 ? 19.248 -2.719 -46.567 1.00 83.62 93 PHE A C 1
ATOM 754 O O . PHE A 1 93 ? 19.499 -3.668 -45.826 1.00 83.62 93 PHE A O 1
ATOM 761 N N . VAL A 1 94 ? 18.177 -2.699 -47.359 1.00 85.75 94 VAL A N 1
ATOM 762 C CA . VAL A 1 94 ? 17.184 -3.781 -47.454 1.00 85.75 94 VAL A CA 1
ATOM 763 C C . VAL A 1 94 ? 16.956 -4.093 -48.930 1.00 85.75 94 VAL A C 1
ATOM 765 O O . VAL A 1 94 ? 16.921 -3.169 -49.737 1.00 85.75 94 VAL A O 1
ATOM 768 N N . GLY A 1 95 ? 16.778 -5.372 -49.271 1.00 84.25 95 GLY A N 1
ATOM 769 C CA . GLY A 1 95 ? 16.505 -5.812 -50.646 1.00 84.25 95 GLY A CA 1
ATOM 770 C C . GLY A 1 95 ? 17.720 -6.338 -51.414 1.00 84.25 95 GLY A C 1
ATOM 771 O O . GLY A 1 95 ? 17.648 -6.449 -52.632 1.00 84.25 95 GLY A O 1
ATOM 772 N N . PHE A 1 96 ? 18.820 -6.656 -50.728 1.00 83.25 96 PHE A N 1
ATOM 773 C CA . PHE A 1 96 ? 19.914 -7.424 -51.318 1.00 83.25 96 PHE A CA 1
ATOM 774 C C . PHE A 1 96 ? 19.637 -8.922 -51.209 1.00 83.25 96 PHE A C 1
ATOM 776 O O . PHE A 1 96 ? 19.197 -9.393 -50.159 1.00 83.25 96 PHE A O 1
ATOM 783 N N . ASP A 1 97 ? 19.936 -9.654 -52.278 1.00 84.81 97 ASP A N 1
ATOM 784 C CA . ASP A 1 97 ? 19.955 -11.112 -52.249 1.00 84.81 97 ASP A CA 1
ATOM 785 C C . ASP A 1 97 ? 21.134 -11.606 -51.397 1.00 84.81 97 ASP A C 1
ATOM 787 O O . ASP A 1 97 ? 22.238 -11.051 -51.437 1.00 84.81 97 ASP A O 1
ATOM 791 N N . GLU A 1 98 ? 20.912 -12.665 -50.620 1.00 83.75 98 GLU A N 1
ATOM 792 C CA . GLU A 1 98 ? 21.943 -13.235 -49.753 1.00 83.75 98 GLU A CA 1
ATOM 793 C C . GLU A 1 98 ? 23.166 -13.684 -50.573 1.00 83.75 98 GLU A C 1
ATOM 795 O O . GLU A 1 98 ? 23.061 -14.466 -51.517 1.00 83.75 98 GLU A O 1
ATOM 800 N N . GLY A 1 99 ? 24.352 -13.183 -50.209 1.00 79.75 99 GLY A N 1
ATOM 801 C CA . GLY A 1 99 ? 25.617 -13.522 -50.872 1.00 79.75 99 GLY A CA 1
ATOM 802 C C . GLY A 1 99 ? 26.054 -12.579 -52.000 1.00 79.75 99 GLY A C 1
ATOM 803 O O . GLY A 1 99 ? 27.132 -12.789 -52.563 1.00 79.75 99 GLY A O 1
ATOM 804 N N . SER A 1 100 ? 25.306 -11.506 -52.297 1.00 77.81 100 SER A N 1
ATOM 805 C CA . SER A 1 100 ? 25.706 -10.482 -53.284 1.00 77.81 100 SER A CA 1
ATOM 806 C C . SER A 1 100 ? 27.050 -9.803 -52.964 1.00 77.81 100 SER A C 1
ATOM 808 O O . SER A 1 100 ? 27.745 -9.319 -53.857 1.00 77.81 100 SER A O 1
ATOM 810 N N . GLU A 1 101 ? 27.434 -9.806 -51.688 1.00 79.25 101 GLU A N 1
ATOM 811 C CA . GLU A 1 101 ? 28.674 -9.240 -51.144 1.00 79.25 101 GLU A CA 1
ATOM 812 C C . GLU A 1 101 ? 29.925 -10.098 -51.428 1.00 79.25 101 GLU A C 1
ATOM 814 O O . GLU A 1 101 ? 31.056 -9.609 -51.366 1.00 79.25 101 GLU A O 1
ATOM 819 N N . GLN A 1 102 ? 29.740 -11.379 -51.773 1.00 82.75 102 GLN A N 1
ATOM 820 C CA . GLN A 1 102 ? 30.815 -12.359 -51.964 1.00 82.75 102 GLN A CA 1
ATOM 821 C C . GLN A 1 102 ? 31.786 -12.402 -50.762 1.00 82.75 102 GLN A C 1
ATOM 823 O O . GLN A 1 102 ? 31.382 -12.771 -49.665 1.00 82.75 102 GLN A O 1
ATOM 828 N N . ARG A 1 103 ? 33.076 -12.077 -50.950 1.00 81.38 103 ARG A N 1
ATOM 829 C CA . ARG A 1 103 ? 34.102 -12.091 -49.884 1.00 81.38 103 ARG A CA 1
ATOM 830 C C . ARG A 1 103 ? 34.341 -10.724 -49.229 1.00 81.38 103 ARG A C 1
ATOM 832 O O . ARG A 1 103 ? 35.071 -10.672 -48.245 1.00 81.38 103 ARG A O 1
ATOM 839 N N . ASP A 1 104 ? 33.782 -9.641 -49.774 1.00 86.00 104 ASP A N 1
ATOM 840 C CA . ASP A 1 104 ? 34.050 -8.273 -49.315 1.00 86.00 104 ASP A CA 1
ATOM 841 C C . ASP A 1 104 ? 32.785 -7.401 -49.353 1.00 86.00 104 ASP A C 1
ATOM 843 O O . ASP A 1 104 ? 32.456 -6.760 -50.358 1.00 86.00 104 ASP A O 1
ATOM 847 N N . ALA A 1 105 ? 32.105 -7.352 -48.208 1.00 83.56 105 ALA A N 1
ATOM 848 C CA . ALA A 1 105 ? 30.923 -6.527 -47.988 1.00 83.56 105 ALA A CA 1
ATOM 849 C C . ALA A 1 105 ? 31.223 -5.022 -48.084 1.00 83.56 105 ALA A C 1
ATOM 851 O O . ALA A 1 105 ? 30.427 -4.262 -48.638 1.00 83.56 105 ALA A O 1
ATOM 852 N N . ALA A 1 106 ? 32.387 -4.575 -47.599 1.00 85.44 106 ALA A N 1
ATOM 853 C CA . ALA A 1 106 ? 32.748 -3.160 -47.604 1.00 85.44 106 ALA A CA 1
ATOM 854 C C . ALA A 1 106 ? 33.006 -2.660 -49.032 1.00 85.44 106 ALA A C 1
ATOM 856 O O . ALA A 1 106 ? 32.511 -1.601 -49.424 1.00 85.44 106 ALA A O 1
ATOM 857 N N . GLY A 1 107 ? 33.723 -3.444 -49.841 1.00 86.38 107 GLY A N 1
ATOM 858 C CA . GLY A 1 107 ? 33.949 -3.136 -51.250 1.00 86.38 107 GLY A CA 1
ATOM 859 C C . GLY A 1 107 ? 32.669 -3.185 -52.086 1.00 86.38 107 GLY A C 1
ATOM 860 O O . GLY A 1 107 ? 32.492 -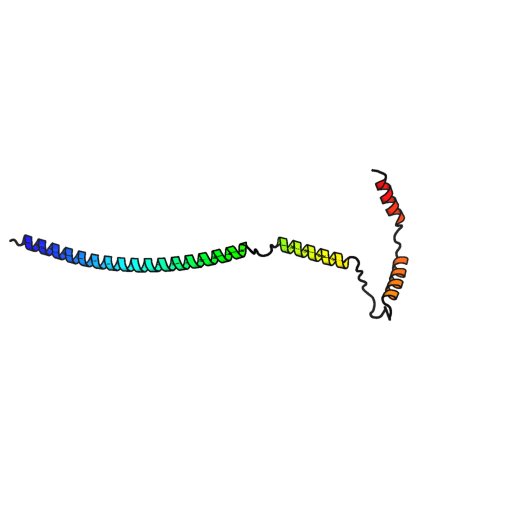2.345 -52.973 1.00 86.38 107 GLY A O 1
ATOM 861 N N . PHE A 1 108 ? 31.764 -4.129 -51.804 1.00 86.19 108 PHE A N 1
ATOM 862 C CA . PHE A 1 108 ? 30.437 -4.180 -52.426 1.00 86.19 108 PHE A CA 1
ATOM 863 C C . PHE A 1 108 ? 29.627 -2.913 -52.128 1.00 86.19 108 PHE A C 1
ATOM 865 O O . PHE A 1 108 ? 29.194 -2.237 -53.065 1.00 86.19 108 PHE A O 1
ATOM 872 N N . LEU A 1 109 ? 29.502 -2.542 -50.849 1.00 85.62 109 LEU A N 1
ATOM 873 C CA . LEU A 1 109 ? 28.775 -1.342 -50.436 1.00 85.62 109 LEU A CA 1
ATOM 874 C C . LEU A 1 109 ? 29.400 -0.066 -51.005 1.00 85.62 109 LEU A C 1
ATOM 876 O O . LEU A 1 109 ? 28.668 0.806 -51.458 1.00 85.62 109 LEU A O 1
ATOM 880 N N . ASN A 1 110 ? 30.731 0.046 -51.057 1.00 86.06 110 ASN A N 1
ATOM 881 C CA . ASN A 1 110 ? 31.390 1.227 -51.617 1.00 86.06 110 ASN A CA 1
ATOM 882 C C . ASN A 1 110 ? 31.071 1.421 -53.109 1.00 86.06 110 ASN A C 1
ATOM 884 O O . ASN A 1 110 ? 30.765 2.532 -53.540 1.00 86.06 110 ASN A O 1
ATOM 888 N N . ARG A 1 111 ? 31.090 0.340 -53.902 1.00 85.12 111 ARG A N 1
ATOM 889 C CA . ARG A 1 111 ? 30.697 0.397 -55.320 1.00 85.12 111 ARG A CA 1
ATOM 890 C C . ARG A 1 111 ? 29.222 0.747 -55.467 1.00 85.12 111 ARG A C 1
ATOM 892 O O . ARG A 1 111 ? 28.898 1.649 -56.230 1.00 85.12 111 ARG A O 1
ATOM 899 N N . PHE A 1 112 ? 28.359 0.080 -54.702 1.00 84.06 112 PHE A N 1
ATOM 900 C CA . PHE A 1 112 ? 26.919 0.314 -54.737 1.00 84.06 112 PHE A CA 1
ATOM 901 C C . PHE A 1 112 ? 26.563 1.759 -54.374 1.00 84.06 112 PHE A C 1
ATOM 903 O O . PHE A 1 112 ? 25.840 2.409 -55.118 1.00 84.06 112 PHE A O 1
ATOM 910 N N . ILE A 1 113 ? 27.108 2.282 -53.270 1.00 84.50 113 ILE A N 1
ATOM 911 C CA . ILE A 1 113 ? 26.893 3.668 -52.842 1.00 84.50 113 ILE A CA 1
ATOM 912 C C . ILE A 1 113 ? 27.437 4.629 -53.892 1.00 84.50 113 ILE A C 1
ATOM 914 O O . ILE A 1 113 ? 26.753 5.587 -54.218 1.00 84.50 113 ILE A O 1
ATOM 918 N N . THR A 1 114 ? 28.625 4.380 -54.450 1.00 83.75 114 THR A N 1
ATOM 919 C CA . THR A 1 114 ? 29.186 5.257 -55.488 1.00 83.75 114 THR A CA 1
ATOM 920 C C . THR A 1 114 ? 28.252 5.330 -56.689 1.00 83.75 114 THR A C 1
ATOM 922 O O . THR A 1 114 ? 27.888 6.430 -57.076 1.00 83.75 114 THR A O 1
ATOM 925 N N . THR A 1 115 ? 27.794 4.192 -57.215 1.00 80.81 115 THR A N 1
ATOM 926 C CA . THR A 1 115 ? 26.839 4.151 -58.333 1.00 80.81 115 THR A CA 1
ATOM 927 C C . THR A 1 115 ? 25.506 4.814 -57.976 1.00 80.81 115 THR A C 1
ATOM 929 O O . THR A 1 115 ? 25.017 5.661 -58.717 1.00 80.81 115 THR A O 1
ATOM 932 N N . ALA A 1 116 ? 24.940 4.491 -56.811 1.00 76.12 116 ALA A N 1
ATOM 933 C CA . ALA A 1 116 ? 23.657 5.033 -56.378 1.00 76.12 116 ALA A CA 1
ATOM 934 C C . ALA A 1 116 ? 23.712 6.552 -56.151 1.00 76.12 116 ALA A C 1
ATOM 936 O O . ALA A 1 116 ? 22.795 7.260 -56.540 1.00 76.12 116 ALA A O 1
ATOM 937 N N . VAL A 1 117 ? 24.780 7.068 -55.541 1.00 73.19 117 VAL A N 1
ATOM 938 C CA . VAL A 1 117 ? 24.968 8.503 -55.279 1.00 73.19 117 VAL A CA 1
ATOM 939 C C . VAL A 1 117 ? 25.278 9.260 -56.570 1.00 73.19 117 VAL A C 1
ATOM 941 O O . VAL A 1 117 ? 24.840 10.397 -56.703 1.00 73.19 117 VAL A O 1
ATOM 944 N N . THR A 1 118 ? 25.990 8.662 -57.532 1.00 68.19 118 THR A N 1
ATOM 945 C CA . THR A 1 118 ? 26.240 9.308 -58.832 1.00 68.19 118 THR A CA 1
ATOM 946 C C . THR A 1 118 ? 24.990 9.417 -59.698 1.00 68.19 118 THR A C 1
ATOM 948 O O . THR A 1 118 ? 24.885 10.369 -60.465 1.00 68.19 118 THR A O 1
ATOM 951 N N . ASP A 1 119 ? 24.041 8.490 -59.550 1.00 62.25 119 ASP A N 1
ATOM 952 C CA . ASP A 1 119 ? 22.759 8.517 -60.268 1.00 62.25 119 ASP A CA 1
ATOM 953 C C . ASP A 1 119 ? 21.700 9.395 -59.572 1.00 62.25 119 ASP A C 1
ATOM 955 O O . ASP A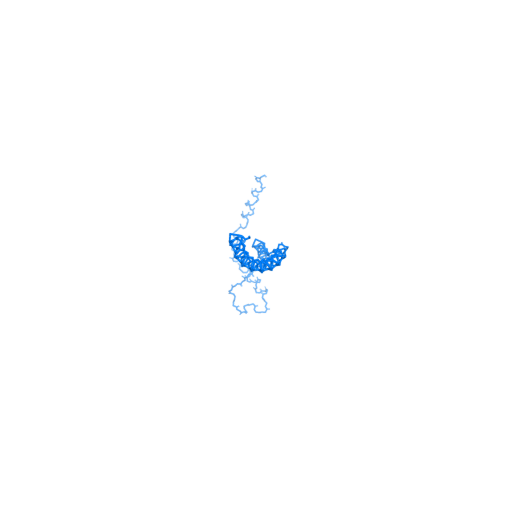 1 119 ? 20.631 9.655 -60.129 1.00 62.25 119 ASP A O 1
ATOM 959 N N . VAL A 1 120 ? 21.984 9.890 -58.361 1.00 62.09 120 VAL A N 1
ATOM 960 C CA . VAL A 1 120 ? 21.127 10.843 -57.649 1.00 62.09 120 VAL A CA 1
ATOM 961 C C . VAL A 1 120 ? 21.519 12.264 -58.051 1.00 62.09 120 VAL A C 1
ATOM 963 O O . VAL A 1 120 ? 22.560 12.783 -57.648 1.00 62.09 120 VAL A O 1
ATOM 966 N N . ASP A 1 121 ? 20.646 12.936 -58.804 1.00 54.81 121 ASP A N 1
ATOM 967 C CA . ASP A 1 121 ? 20.724 14.387 -58.984 1.00 54.81 121 ASP A CA 1
ATOM 968 C C . ASP A 1 121 ? 20.382 15.067 -57.648 1.00 54.81 121 ASP A C 1
ATOM 970 O O . ASP A 1 121 ? 19.218 15.305 -57.312 1.00 54.81 121 ASP A O 1
ATOM 974 N N . PHE A 1 122 ? 21.407 15.347 -56.835 1.00 57.31 122 PHE A N 1
ATOM 975 C CA . PHE A 1 122 ? 21.290 16.224 -55.670 1.00 57.31 122 PHE A CA 1
ATOM 976 C C . PHE A 1 122 ? 21.090 17.654 -56.166 1.00 57.31 122 PHE A C 1
ATOM 978 O O . PHE A 1 122 ? 22.031 18.453 -56.140 1.00 57.31 122 PHE A O 1
ATOM 985 N N . GLY A 1 123 ? 19.877 17.950 -56.645 1.00 52.72 123 GLY A N 1
ATOM 986 C CA . GLY A 1 123 ? 19.478 19.213 -57.253 1.00 52.72 123 GLY A CA 1
ATOM 987 C C . GLY A 1 123 ? 20.239 20.399 -56.667 1.00 52.72 123 GLY A C 1
ATOM 988 O O . GLY A 1 123 ? 20.004 20.815 -55.536 1.00 52.72 123 GLY A O 1
ATOM 989 N N . ASN A 1 124 ? 21.212 20.872 -57.445 1.00 51.44 124 ASN A N 1
ATOM 990 C CA . ASN A 1 124 ? 22.050 22.051 -57.249 1.00 51.44 124 ASN A CA 1
ATOM 991 C C . ASN A 1 124 ? 22.146 22.572 -55.792 1.00 51.44 124 ASN A C 1
ATOM 993 O O . ASN A 1 124 ? 21.606 23.628 -55.455 1.00 51.44 124 ASN A O 1
ATOM 997 N N . ILE A 1 125 ? 22.912 21.883 -54.934 1.00 54.69 125 ILE A N 1
ATOM 998 C CA . ILE A 1 125 ? 23.230 22.316 -53.550 1.00 54.69 125 ILE A CA 1
ATOM 999 C C . ILE A 1 125 ? 23.746 23.773 -53.486 1.00 54.69 125 ILE A C 1
ATOM 1001 O O . ILE A 1 125 ? 23.594 24.455 -52.469 1.00 54.69 125 ILE A O 1
ATOM 1005 N N . LYS A 1 126 ? 24.285 24.313 -54.590 1.00 49.41 126 LYS A N 1
ATOM 1006 C CA . LYS A 1 126 ? 24.713 25.716 -54.687 1.00 49.41 126 LYS A CA 1
ATOM 1007 C C . LYS A 1 126 ? 23.576 26.728 -54.474 1.00 49.41 126 LYS A C 1
ATOM 1009 O O . LYS A 1 126 ? 23.860 27.815 -53.973 1.00 49.41 126 LYS A O 1
ATOM 1014 N N . SER A 1 127 ? 22.312 26.409 -54.786 1.00 51.31 127 SER A N 1
ATOM 1015 C CA . SER A 1 127 ? 21.202 27.351 -54.541 1.00 51.31 127 SER A CA 1
ATOM 1016 C C . SER A 1 127 ? 20.857 27.469 -53.053 1.00 51.31 127 SER A C 1
ATOM 1018 O O . SER A 1 127 ? 20.497 28.550 -52.592 1.00 51.31 127 SER A O 1
ATOM 1020 N N . TRP A 1 128 ? 21.024 26.389 -52.287 1.00 43.56 128 TRP A N 1
ATOM 1021 C CA . TRP A 1 128 ? 20.751 26.353 -50.848 1.00 43.56 128 TRP A CA 1
ATOM 1022 C C . TRP A 1 128 ? 21.820 27.108 -50.052 1.00 43.56 128 TRP A C 1
ATOM 1024 O O . TRP A 1 128 ? 21.494 27.865 -49.139 1.00 43.56 128 TRP A O 1
ATOM 1034 N N . VAL A 1 129 ? 23.089 26.999 -50.464 1.00 53.44 129 VAL A N 1
ATOM 1035 C CA . VAL A 1 129 ? 24.185 27.804 -49.897 1.00 53.44 129 VAL A CA 1
ATOM 1036 C C . VAL A 1 129 ? 23.999 29.291 -50.229 1.00 53.44 129 VAL A C 1
ATOM 1038 O O . VAL A 1 129 ? 24.172 30.138 -49.356 1.00 53.44 129 VAL A O 1
ATOM 1041 N N . ALA A 1 130 ? 23.565 29.627 -51.451 1.00 51.53 130 ALA A N 1
ATOM 1042 C CA . ALA A 1 130 ? 23.274 31.012 -51.831 1.00 51.53 130 ALA A CA 1
ATOM 1043 C C . ALA A 1 130 ? 22.102 31.619 -51.035 1.00 51.53 130 ALA A C 1
ATOM 1045 O O . ALA A 1 130 ? 22.145 32.802 -50.699 1.00 51.53 130 ALA A O 1
ATOM 1046 N N . PHE A 1 131 ? 21.080 30.823 -50.696 1.00 48.22 131 PHE A N 1
ATOM 1047 C CA . PHE A 1 131 ? 19.947 31.275 -49.883 1.00 48.22 131 PHE A CA 1
ATOM 1048 C C . PHE A 1 131 ? 20.337 31.489 -48.411 1.00 48.22 131 PHE A C 1
ATOM 1050 O O . PHE A 1 131 ? 19.970 32.505 -47.821 1.00 48.22 131 PHE A O 1
ATOM 1057 N N . GLY A 1 132 ? 21.152 30.591 -47.842 1.00 48.25 132 GLY A N 1
ATOM 1058 C CA . GLY A 1 132 ? 21.665 30.719 -46.473 1.00 48.25 132 GLY A CA 1
ATOM 1059 C C . GLY A 1 132 ? 22.597 31.921 -46.279 1.00 48.25 132 GLY A C 1
ATOM 1060 O O . GLY A 1 132 ? 22.478 32.640 -45.290 1.00 48.25 132 GLY A O 1
ATOM 1061 N N . VAL A 1 133 ? 23.470 32.207 -47.252 1.00 52.06 133 VAL A N 1
ATOM 1062 C CA . VAL A 1 133 ? 24.390 33.359 -47.180 1.00 52.06 133 VAL A CA 1
ATOM 1063 C C . VAL A 1 133 ? 23.656 34.692 -47.381 1.00 52.06 133 VAL A C 1
ATOM 1065 O O . VAL A 1 133 ? 23.981 35.671 -46.712 1.00 52.06 133 VAL A O 1
ATOM 1068 N N . ARG A 1 134 ? 22.616 34.750 -48.229 1.00 48.81 134 ARG A N 1
ATOM 1069 C CA . ARG A 1 134 ? 21.818 35.979 -48.421 1.00 48.81 134 ARG A CA 1
ATOM 1070 C C . ARG A 1 134 ? 21.003 36.376 -47.189 1.00 48.81 134 ARG A C 1
ATOM 1072 O O . ARG A 1 134 ? 20.788 37.565 -46.987 1.00 48.81 134 ARG A O 1
ATOM 1079 N N . HIS A 1 135 ? 20.567 35.416 -46.374 1.00 47.44 135 HIS A N 1
ATOM 1080 C CA . HIS A 1 135 ? 19.813 35.706 -45.148 1.00 47.44 135 HIS A CA 1
ATOM 1081 C C . HIS A 1 135 ? 20.713 36.137 -43.980 1.00 47.44 135 HIS A C 1
ATOM 1083 O O . HIS A 1 135 ? 20.261 36.839 -43.085 1.00 47.44 135 HIS A O 1
ATOM 1089 N N . MET A 1 136 ? 21.998 35.770 -44.011 1.00 43.72 136 MET A N 1
ATOM 1090 C CA . MET A 1 136 ? 22.970 36.129 -42.972 1.00 43.72 136 MET A CA 1
ATOM 1091 C C . MET A 1 136 ? 23.656 37.490 -43.215 1.00 43.72 136 MET A C 1
ATOM 1093 O O . MET A 1 136 ? 24.323 37.997 -42.323 1.00 43.72 136 MET A O 1
ATOM 1097 N N . MET A 1 137 ? 23.476 38.099 -44.395 1.00 45.34 137 MET A N 1
ATOM 1098 C CA . MET A 1 137 ? 23.936 39.466 -44.709 1.00 45.34 137 MET A CA 1
ATOM 1099 C C . MET A 1 137 ? 22.833 40.539 -44.626 1.00 45.34 137 MET A C 1
ATOM 1101 O O . MET A 1 137 ? 23.096 41.700 -44.932 1.00 45.34 137 MET A O 1
ATOM 1105 N N . ALA A 1 138 ? 21.608 40.169 -44.240 1.00 49.31 138 ALA A N 1
ATOM 1106 C CA . ALA A 1 138 ? 20.468 41.084 -44.102 1.00 49.31 138 ALA A CA 1
ATOM 1107 C C . ALA A 1 138 ? 20.026 41.299 -42.638 1.00 49.31 138 ALA A C 1
ATOM 1109 O O . ALA A 1 138 ? 18.887 41.704 -42.401 1.00 49.31 138 ALA A O 1
ATOM 1110 N N . ILE A 1 139 ? 20.915 41.027 -41.675 1.00 44.22 139 ILE A N 1
ATOM 1111 C CA . ILE A 1 139 ? 20.776 41.382 -40.253 1.00 44.22 139 ILE A CA 1
ATOM 1112 C C . ILE A 1 139 ? 21.964 42.257 -39.867 1.00 44.22 139 ILE A C 1
ATOM 1114 O O . ILE A 1 139 ? 23.099 41.865 -40.223 1.00 44.22 139 ILE A O 1
#

Organism: NCBI:txid47308

InterPro domains:
  IPR004244 Transposase, L1 [PTHR11505] (21-115)

Sequence (139 aa):
MDNITNKNLFDMLQKMSVDMEDLKTIKKTMTSVEEKLSGLVNRITEVEERVSGIEDTLAKQKENPAVSKEEWRTLRDKLALMEDRSRRNNLRFVGFDEGSEQRDAAGFLNRFITTAVTDVDFGNIKSWVAFGVRHMMAI

Secondary structure (DSSP, 8-state):
--HHHHHHHHHHHHHHHHHHHHHHHHHHHHHHHHHHHHHHHHHHHHHHHHHHHHHHHHHHHHHSPPPPHHHHHHHHHHHHHHHHHHHTT------PPTTTTTT-HHHHHHHHHHHHHHSS--TTHHHHHHHHHHHHT--